Protein AF-A0A7N0V2S8-F1 (afdb_monom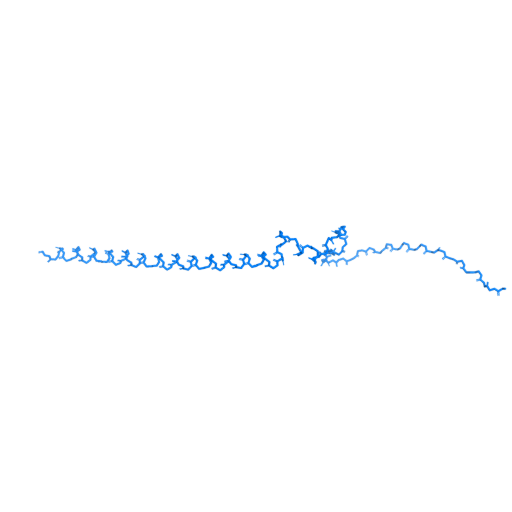er_lite)

Structure (mmCIF, N/CA/C/O backbone):
data_AF-A0A7N0V2S8-F1
#
_entry.id   AF-A0A7N0V2S8-F1
#
loop_
_atom_site.group_PDB
_atom_site.id
_atom_site.type_symbol
_atom_site.label_atom_id
_atom_site.label_alt_id
_atom_site.label_comp_id
_atom_site.label_asym_id
_atom_site.label_entity_id
_atom_site.label_seq_id
_atom_site.pdbx_PDB_ins_code
_atom_site.Cartn_x
_atom_site.Cartn_y
_atom_site.Cartn_z
_atom_site.occupancy
_atom_site.B_iso_or_equiv
_atom_site.auth_seq_id
_atom_site.auth_comp_id
_atom_site.auth_asym_id
_atom_site.auth_atom_id
_atom_site.pdbx_PDB_model_num
ATOM 1 N N . MET A 1 1 ? 45.765 -33.925 -61.713 1.00 45.00 1 MET A N 1
ATOM 2 C CA . MET A 1 1 ? 44.768 -34.946 -61.350 1.00 45.00 1 MET A CA 1
ATOM 3 C C . MET A 1 1 ? 44.611 -34.867 -59.852 1.00 45.00 1 MET A C 1
ATOM 5 O O . MET A 1 1 ? 45.471 -35.381 -59.160 1.00 45.00 1 MET A O 1
ATOM 9 N N . GLU A 1 2 ? 43.596 -34.146 -59.398 1.00 39.75 2 GLU A N 1
ATOM 10 C CA . GLU A 1 2 ? 42.996 -34.286 -58.071 1.00 39.75 2 GLU A CA 1
ATOM 11 C C . GLU A 1 2 ? 41.510 -34.016 -58.282 1.00 39.75 2 GLU A C 1
ATOM 13 O O . GLU A 1 2 ? 41.135 -33.110 -59.031 1.00 39.75 2 GLU A O 1
ATOM 18 N N . ASP A 1 3 ? 40.716 -34.935 -57.758 1.00 39.72 3 ASP A N 1
ATOM 19 C CA . ASP A 1 3 ? 39.433 -35.327 -58.299 1.00 39.72 3 ASP A CA 1
ATOM 20 C C . ASP A 1 3 ? 38.289 -34.351 -58.021 1.00 39.72 3 ASP A C 1
ATOM 22 O O . ASP A 1 3 ? 38.124 -33.747 -56.964 1.00 39.72 3 ASP A O 1
ATOM 26 N N . GLU A 1 4 ? 37.464 -34.286 -59.049 1.00 44.81 4 GLU A N 1
ATOM 27 C CA . GLU A 1 4 ? 36.093 -33.837 -59.135 1.00 44.81 4 GLU A CA 1
ATOM 28 C C . GLU A 1 4 ? 35.195 -34.583 -58.124 1.00 44.81 4 GLU A C 1
ATOM 30 O O . GLU A 1 4 ? 34.901 -35.761 -58.314 1.00 44.81 4 GLU A O 1
ATOM 35 N N . GLU A 1 5 ? 34.698 -33.911 -57.075 1.00 45.91 5 GLU A N 1
ATOM 36 C CA . GLU A 1 5 ? 33.618 -34.465 -56.241 1.00 45.91 5 GLU A CA 1
ATOM 37 C C . GLU A 1 5 ? 32.370 -33.573 -56.253 1.00 45.91 5 GLU A C 1
ATOM 39 O O . GLU A 1 5 ? 32.211 -32.556 -55.577 1.00 45.91 5 GLU A O 1
ATOM 44 N N . ARG A 1 6 ? 31.470 -34.004 -57.129 1.00 44.22 6 ARG A N 1
ATOM 45 C CA . ARG A 1 6 ? 30.100 -33.567 -57.355 1.00 44.22 6 ARG A CA 1
ATOM 46 C C . ARG A 1 6 ? 29.216 -33.881 -56.144 1.00 44.22 6 ARG A C 1
ATOM 48 O O . ARG A 1 6 ? 29.104 -35.040 -55.763 1.00 44.22 6 ARG A O 1
ATOM 55 N N . GLY A 1 7 ? 28.409 -32.914 -55.693 1.00 43.78 7 GLY A N 1
ATOM 56 C CA . GLY A 1 7 ? 27.124 -33.266 -55.075 1.00 43.78 7 GLY A CA 1
ATOM 57 C C . GLY A 1 7 ? 26.369 -32.173 -54.315 1.00 43.78 7 GLY A C 1
ATOM 58 O O . GLY A 1 7 ? 26.663 -31.934 -53.149 1.00 43.78 7 GLY A O 1
ATOM 59 N N . PRO A 1 8 ? 25.297 -31.595 -54.887 1.00 52.78 8 PRO A N 1
ATOM 60 C CA . PRO A 1 8 ? 24.226 -30.981 -54.114 1.00 52.78 8 PRO A CA 1
ATOM 61 C C . PRO A 1 8 ? 23.163 -32.045 -53.783 1.00 52.78 8 PRO A C 1
ATOM 63 O O . PRO A 1 8 ? 22.541 -32.594 -54.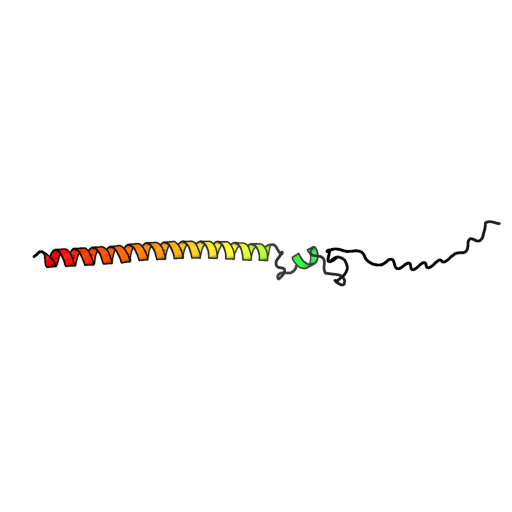691 1.00 52.78 8 PRO A O 1
ATOM 66 N N . GLN A 1 9 ? 22.910 -32.335 -52.501 1.00 54.38 9 GLN A N 1
ATOM 67 C CA . GLN A 1 9 ? 21.755 -33.151 -52.097 1.00 54.38 9 GLN A CA 1
ATOM 68 C C . GLN A 1 9 ? 20.850 -32.409 -51.111 1.00 54.38 9 GLN A C 1
ATOM 70 O O . GLN A 1 9 ? 21.044 -32.411 -49.898 1.00 54.38 9 GLN A O 1
ATOM 75 N N . LEU A 1 10 ? 19.798 -31.808 -51.673 1.00 54.00 10 LEU A N 1
ATOM 76 C CA . LEU A 1 10 ? 18.558 -31.493 -50.974 1.00 54.00 10 LEU A CA 1
ATOM 77 C C . LEU A 1 10 ? 17.914 -32.805 -50.503 1.00 54.00 10 LEU A C 1
ATOM 79 O O . LEU A 1 10 ? 17.332 -33.526 -51.310 1.00 54.00 10 LEU A O 1
ATOM 83 N N . SER A 1 11 ? 17.954 -33.099 -49.202 1.00 54.22 11 SER A N 1
ATOM 84 C CA . SER A 1 11 ? 17.060 -34.101 -48.612 1.00 54.22 11 SER A CA 1
ATOM 85 C C . SER A 1 11 ? 16.144 -33.453 -47.578 1.00 54.22 11 SER A C 1
ATOM 87 O O . SER A 1 11 ? 16.401 -33.381 -46.381 1.00 54.22 11 SER A O 1
ATOM 89 N N . LYS A 1 12 ? 15.024 -32.950 -48.097 1.00 54.22 12 LYS A N 1
ATOM 90 C CA . LYS A 1 12 ? 13.828 -32.623 -47.332 1.00 54.22 12 LYS A CA 1
ATOM 91 C C . LYS A 1 12 ? 13.232 -33.937 -46.828 1.00 54.22 12 LYS A C 1
ATOM 93 O O . LYS A 1 12 ? 12.538 -34.621 -47.572 1.00 54.22 12 LYS A O 1
ATOM 98 N N . ARG A 1 13 ? 13.524 -34.306 -45.580 1.00 49.00 13 ARG A N 1
ATOM 99 C CA . ARG A 1 13 ? 12.752 -35.318 -44.852 1.00 49.00 13 ARG A CA 1
ATOM 100 C C . ARG A 1 13 ? 11.911 -34.599 -43.812 1.00 49.00 13 ARG A C 1
ATOM 102 O O . ARG A 1 13 ? 12.389 -34.248 -42.741 1.00 49.00 13 ARG A O 1
ATOM 109 N N . PHE A 1 14 ? 10.661 -34.356 -44.188 1.00 47.50 14 PHE A N 1
ATOM 110 C CA . PHE A 1 14 ? 9.572 -34.286 -43.227 1.00 47.50 14 PHE A CA 1
ATOM 111 C C . PHE A 1 14 ? 9.644 -35.546 -42.369 1.00 47.50 14 PHE A C 1
ATOM 113 O O . PHE A 1 14 ? 9.622 -36.640 -42.925 1.00 47.50 14 PHE A O 1
ATOM 120 N N . MET A 1 15 ? 9.769 -35.397 -41.057 1.00 46.78 15 MET A N 1
ATOM 121 C CA . MET A 1 15 ? 9.366 -36.426 -40.111 1.00 46.78 15 MET A CA 1
ATOM 122 C C . MET A 1 15 ? 8.429 -35.743 -39.128 1.00 46.78 15 MET A C 1
ATOM 124 O O . MET A 1 15 ? 8.800 -34.801 -38.429 1.00 46.78 15 MET A O 1
ATOM 128 N N . ASP A 1 16 ? 7.188 -36.188 -39.243 1.00 44.44 16 ASP A N 1
ATOM 129 C CA . ASP A 1 16 ? 6.003 -35.802 -38.506 1.00 44.44 16 ASP A CA 1
ATOM 130 C C . ASP A 1 16 ? 6.144 -36.060 -37.000 1.00 44.44 16 ASP A C 1
ATOM 132 O O . ASP A 1 16 ? 6.759 -37.036 -36.573 1.00 44.44 16 ASP A O 1
ATOM 136 N N . ASP A 1 17 ? 5.513 -35.159 -36.248 1.00 53.72 17 ASP A N 1
ATOM 137 C CA . ASP A 1 17 ? 4.621 -35.438 -35.121 1.00 53.72 17 ASP A CA 1
ATOM 138 C C . ASP A 1 17 ? 5.035 -36.518 -34.106 1.00 53.72 17 ASP A C 1
ATOM 140 O O . ASP A 1 17 ? 4.886 -37.710 -34.358 1.00 53.72 17 ASP A O 1
ATOM 144 N N . LYS A 1 18 ? 5.415 -36.074 -32.896 1.00 42.50 18 LYS A N 1
ATOM 145 C CA . LYS A 1 18 ? 4.855 -36.594 -31.633 1.00 42.50 18 LYS A CA 1
ATOM 146 C C . LYS A 1 18 ? 5.009 -35.593 -30.482 1.00 42.50 18 LYS A C 1
ATOM 148 O O . LYS A 1 18 ? 6.066 -35.488 -29.875 1.00 42.50 18 LYS A O 1
ATOM 153 N N . GLY A 1 19 ? 3.891 -34.948 -30.148 1.00 44.28 19 GLY A N 1
ATOM 154 C CA . GLY A 1 19 ? 3.348 -34.933 -28.785 1.00 44.28 19 GLY A CA 1
ATOM 155 C C . GLY A 1 19 ? 4.049 -34.101 -27.704 1.00 44.28 19 GLY A C 1
ATOM 156 O O . GLY A 1 19 ? 5.031 -34.532 -27.116 1.00 44.28 19 GLY A O 1
ATOM 157 N N . GLY A 1 20 ? 3.378 -33.018 -27.294 1.00 41.94 20 GLY A N 1
ATOM 158 C CA . GLY A 1 20 ? 3.398 -32.559 -25.901 1.00 41.94 20 GLY A CA 1
ATOM 159 C C . GLY A 1 20 ? 4.080 -31.218 -25.640 1.00 41.94 20 GLY A C 1
ATOM 160 O O . GLY A 1 20 ? 5.263 -31.168 -25.352 1.00 41.94 20 GLY A O 1
ATOM 161 N N . GLY A 1 21 ? 3.277 -30.151 -25.629 1.00 53.66 21 GLY A N 1
ATOM 162 C CA . GLY A 1 21 ? 3.394 -29.078 -24.638 1.00 53.66 21 GLY A CA 1
ATOM 163 C C . GLY A 1 21 ? 4.734 -28.358 -24.494 1.00 53.66 21 GLY A C 1
ATOM 164 O O . GLY A 1 21 ? 5.277 -28.339 -23.400 1.00 53.66 21 GLY A O 1
ATOM 165 N N . GLU A 1 22 ? 5.188 -27.641 -25.517 1.00 46.47 22 GLU A N 1
ATOM 166 C CA . GLU A 1 22 ? 6.012 -26.453 -25.283 1.00 46.47 22 GLU A CA 1
ATOM 167 C C . GLU A 1 22 ? 5.767 -25.456 -26.416 1.00 46.47 22 GLU A C 1
ATOM 169 O O . GLU A 1 22 ? 6.069 -25.703 -27.583 1.00 46.47 22 GLU A O 1
ATOM 174 N N . VAL A 1 23 ? 5.129 -24.332 -26.090 1.00 58.12 23 VAL A N 1
ATOM 175 C CA . VAL A 1 23 ? 5.094 -23.180 -26.992 1.00 58.12 23 VAL A CA 1
ATOM 176 C C . VAL A 1 23 ? 6.519 -22.651 -27.054 1.00 58.12 23 VAL A C 1
ATOM 178 O O . VAL A 1 23 ? 6.973 -21.972 -26.137 1.00 58.12 23 VAL A O 1
ATOM 181 N N . ASP A 1 24 ? 7.236 -22.999 -28.119 1.00 59.19 24 ASP A N 1
ATOM 182 C CA . ASP A 1 24 ? 8.574 -22.484 -28.376 1.00 59.19 24 ASP A CA 1
ATOM 183 C C . ASP A 1 24 ? 8.472 -20.980 -28.692 1.00 59.19 24 ASP A C 1
ATOM 185 O O . ASP A 1 24 ? 8.259 -20.548 -29.828 1.00 59.19 24 ASP A O 1
ATOM 189 N N . TYR A 1 25 ? 8.572 -20.149 -27.648 1.00 58.41 25 TYR A N 1
ATOM 190 C CA . TYR A 1 25 ? 8.527 -18.682 -27.733 1.00 58.41 25 TYR A CA 1
ATOM 191 C C . TYR A 1 25 ? 9.731 -18.083 -28.478 1.00 58.41 25 TYR A C 1
ATOM 193 O O . TYR A 1 25 ? 9.860 -16.863 -28.587 1.00 58.41 25 TYR A O 1
ATOM 201 N N . LYS A 1 26 ? 10.643 -18.918 -28.978 1.00 59.78 26 LYS A N 1
ATOM 202 C CA . LYS A 1 26 ? 11.972 -18.502 -29.422 1.00 59.78 26 LYS A CA 1
ATOM 203 C C . LYS A 1 26 ? 12.024 -17.989 -30.859 1.00 59.78 26 LYS A C 1
ATOM 205 O O . LYS A 1 26 ? 13.037 -17.421 -31.253 1.00 59.78 26 LYS A O 1
ATOM 210 N N . SER A 1 27 ? 10.952 -18.135 -31.637 1.00 56.75 27 SER A N 1
ATOM 211 C CA . SER A 1 27 ? 10.977 -17.820 -33.076 1.00 56.75 27 SER A CA 1
ATOM 212 C C . SER A 1 27 ? 9.825 -16.945 -33.584 1.00 56.75 27 SER A C 1
ATOM 214 O O . SER A 1 27 ? 9.792 -16.617 -34.770 1.00 56.75 27 SER A O 1
ATOM 216 N N . LYS A 1 28 ? 8.916 -16.476 -32.715 1.00 56.31 28 LYS A N 1
ATOM 217 C CA . LYS A 1 28 ? 7.769 -15.638 -33.118 1.00 56.31 28 LYS A CA 1
ATOM 218 C C . LYS A 1 28 ? 7.811 -14.222 -32.543 1.00 56.31 28 LYS A C 1
ATOM 220 O O . LYS A 1 28 ? 6.874 -13.777 -31.895 1.00 56.31 28 LYS A O 1
ATOM 225 N N . ALA A 1 29 ? 8.887 -13.492 -32.810 1.00 53.94 29 ALA A N 1
ATOM 226 C CA . ALA A 1 29 ? 8.885 -12.031 -32.751 1.00 53.94 29 ALA A CA 1
ATOM 227 C C . ALA A 1 29 ? 10.033 -11.516 -33.624 1.00 53.94 29 ALA A C 1
ATOM 229 O O . ALA A 1 29 ? 11.198 -11.758 -33.314 1.00 53.94 29 ALA A O 1
ATOM 230 N N . GLY A 1 30 ? 9.719 -10.842 -34.736 1.00 58.72 30 GLY A N 1
ATOM 231 C CA . GLY A 1 30 ? 10.735 -10.158 -35.541 1.00 58.72 30 GLY A CA 1
ATOM 232 C C . GLY A 1 30 ? 11.573 -9.252 -34.645 1.00 58.72 30 GLY A C 1
ATOM 233 O O . GLY A 1 30 ? 10.990 -8.605 -33.783 1.00 58.72 30 GLY A O 1
ATOM 234 N N . THR A 1 31 ? 12.904 -9.285 -34.805 1.00 62.69 31 THR A N 1
ATOM 235 C CA . THR A 1 31 ? 13.937 -8.592 -34.007 1.00 62.69 31 THR A CA 1
ATOM 236 C C . THR A 1 31 ? 13.370 -7.867 -32.789 1.00 62.69 31 THR A C 1
ATOM 238 O O . THR A 1 31 ? 13.255 -6.639 -32.774 1.00 62.69 31 THR A O 1
ATOM 241 N N . ALA A 1 32 ? 12.939 -8.639 -31.786 1.00 65.94 32 ALA A N 1
ATOM 242 C CA . ALA A 1 32 ? 12.420 -8.058 -30.565 1.00 65.94 32 ALA A CA 1
ATOM 243 C C . ALA A 1 32 ? 13.536 -7.190 -29.988 1.00 65.94 32 ALA A C 1
ATOM 245 O O . ALA A 1 32 ? 14.673 -7.645 -29.828 1.00 65.94 32 ALA A O 1
ATOM 246 N N . TRP A 1 33 ? 13.237 -5.916 -29.740 1.00 72.69 33 TRP A N 1
ATOM 247 C CA . TRP A 1 33 ? 14.195 -5.032 -29.101 1.00 72.69 33 TRP A CA 1
ATOM 248 C C . TRP A 1 33 ? 14.673 -5.684 -27.810 1.00 72.69 33 TRP A C 1
ATOM 250 O O . TRP A 1 33 ? 13.859 -6.108 -26.988 1.00 72.69 33 TRP A O 1
ATOM 260 N N . SER A 1 34 ? 15.994 -5.803 -27.660 1.00 84.56 34 SER A N 1
ATOM 261 C CA . SER A 1 34 ? 16.569 -6.487 -26.510 1.00 84.56 34 SER A CA 1
ATOM 262 C C . SER A 1 34 ? 16.033 -5.862 -25.224 1.00 84.56 34 SER A C 1
ATOM 264 O O . SER A 1 34 ? 15.830 -4.647 -25.128 1.00 84.56 34 SER A O 1
ATOM 266 N N . HIS A 1 35 ? 15.802 -6.694 -24.215 1.00 77.44 35 HIS A N 1
ATOM 267 C CA . HIS A 1 35 ? 15.291 -6.23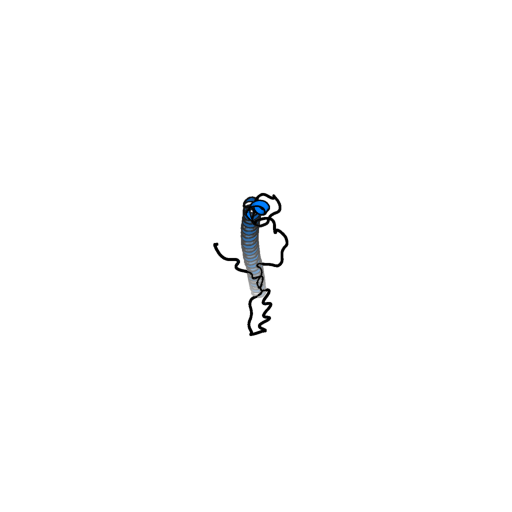4 -22.928 1.00 77.44 35 HIS A CA 1
ATOM 268 C C . HIS A 1 35 ? 16.169 -5.114 -22.326 1.00 77.44 35 HIS A C 1
ATOM 270 O O . HIS A 1 35 ? 15.661 -4.171 -21.724 1.00 77.44 35 HIS A O 1
ATOM 276 N N . ASN A 1 36 ? 17.478 -5.157 -22.601 1.00 81.75 36 ASN A N 1
ATOM 277 C CA . ASN A 1 36 ? 18.431 -4.110 -22.245 1.00 81.75 36 ASN A CA 1
ATOM 278 C C . ASN A 1 36 ? 18.100 -2.750 -22.898 1.00 81.75 36 ASN A C 1
ATOM 280 O O . ASN A 1 36 ? 18.060 -1.731 -22.214 1.00 81.75 36 ASN A O 1
ATOM 284 N N . PHE A 1 37 ? 17.779 -2.722 -24.197 1.00 86.75 37 PHE A N 1
ATOM 285 C CA . PHE A 1 37 ? 17.371 -1.494 -24.894 1.00 86.75 37 PHE A CA 1
ATOM 286 C C . PHE A 1 37 ? 16.024 -0.958 -24.398 1.00 86.75 37 PHE A C 1
ATOM 288 O O . PHE A 1 37 ? 15.819 0.250 -24.286 1.00 86.75 37 PHE A O 1
ATOM 295 N N . LEU A 1 38 ? 15.090 -1.853 -24.078 1.00 88.62 38 LEU A N 1
ATOM 296 C CA . LEU A 1 38 ? 13.778 -1.474 -23.566 1.00 88.62 38 LEU A CA 1
ATOM 297 C C . LEU A 1 38 ? 13.848 -0.885 -22.152 1.00 88.62 38 LEU A C 1
ATOM 299 O O . LEU A 1 38 ? 13.168 0.100 -21.883 1.00 88.62 38 LEU A O 1
ATOM 303 N N . ASN A 1 39 ? 14.713 -1.402 -21.278 1.00 88.00 39 ASN A N 1
ATOM 304 C CA . ASN A 1 39 ? 14.880 -0.896 -19.910 1.00 88.00 39 ASN A CA 1
ATOM 305 C C . ASN A 1 39 ? 15.397 0.551 -19.839 1.00 88.00 39 ASN A C 1
ATOM 307 O O . ASN A 1 39 ? 15.157 1.233 -18.838 1.00 88.00 39 ASN A O 1
ATOM 311 N N . GLN A 1 40 ? 16.046 1.037 -20.901 1.00 88.50 40 GLN A N 1
ATOM 312 C CA . GLN A 1 40 ? 16.450 2.441 -21.033 1.00 88.50 40 GLN A CA 1
ATOM 313 C C . GLN A 1 40 ? 15.258 3.383 -21.246 1.00 88.50 40 GLN A C 1
ATOM 315 O O . GLN A 1 40 ? 15.379 4.594 -21.067 1.00 88.50 40 GLN A O 1
ATOM 320 N N . LYS A 1 41 ? 14.098 2.856 -21.649 1.00 92.06 41 LYS A N 1
ATOM 321 C CA . LYS A 1 41 ? 12.927 3.672 -21.960 1.00 92.06 41 LYS A CA 1
ATOM 322 C C . LYS A 1 41 ? 12.153 4.007 -20.680 1.00 92.06 41 LYS A C 1
ATOM 324 O O . LYS A 1 41 ? 11.918 3.127 -19.851 1.00 92.06 41 LYS A O 1
ATOM 329 N N . PRO A 1 42 ? 11.675 5.255 -20.530 1.00 93.69 42 PRO A N 1
ATOM 330 C CA . PRO A 1 42 ? 11.072 5.736 -19.284 1.00 93.69 42 PRO A CA 1
ATOM 331 C C . PRO A 1 42 ? 9.744 5.054 -18.934 1.00 93.69 42 PRO A C 1
ATOM 333 O O . PRO A 1 42 ? 9.329 5.067 -17.778 1.00 93.69 42 PRO A O 1
ATOM 336 N N . TRP A 1 43 ? 9.076 4.455 -19.917 1.00 92.94 43 TRP A N 1
ATOM 337 C CA . TRP A 1 43 ? 7.808 3.744 -19.760 1.00 92.94 43 TRP A CA 1
ATOM 338 C C . TRP A 1 43 ? 7.981 2.247 -19.493 1.00 92.94 43 TRP A C 1
ATOM 340 O O . TRP A 1 43 ? 7.000 1.560 -19.225 1.00 92.94 43 TRP A O 1
ATOM 350 N N . HIS A 1 44 ? 9.202 1.710 -19.579 1.00 94.56 44 HIS A N 1
ATOM 351 C CA . HIS A 1 44 ? 9.385 0.272 -19.463 1.00 94.56 44 HIS A CA 1
ATOM 352 C C . HIS A 1 44 ? 9.148 -0.185 -18.018 1.00 94.56 44 HIS A C 1
ATOM 354 O O . HIS A 1 44 ? 9.787 0.345 -17.103 1.00 94.56 44 HIS A O 1
ATOM 360 N N . PRO A 1 45 ? 8.262 -1.163 -17.769 1.00 92.50 45 PRO A N 1
ATOM 361 C CA . PRO A 1 45 ? 7.843 -1.517 -16.411 1.00 92.50 45 PRO A CA 1
ATOM 362 C C . PRO A 1 45 ? 8.992 -2.064 -15.557 1.00 92.50 45 PRO A C 1
ATOM 364 O O . PRO A 1 45 ? 9.008 -1.878 -14.344 1.00 92.50 45 PRO A O 1
ATOM 367 N N . LEU A 1 46 ? 9.980 -2.696 -16.195 1.00 90.62 46 LEU A N 1
ATOM 368 C CA . LEU A 1 46 ? 11.160 -3.249 -15.528 1.00 90.62 46 LEU A CA 1
ATOM 369 C C . LEU A 1 46 ? 12.312 -2.243 -15.394 1.00 90.62 46 LEU A C 1
ATOM 371 O O . LEU A 1 46 ? 13.364 -2.582 -14.865 1.00 90.62 46 LEU A O 1
ATOM 375 N N . SER A 1 47 ? 12.122 -0.998 -15.837 1.00 93.19 47 SER A N 1
ATOM 376 C CA . SER A 1 47 ? 13.075 0.072 -15.551 1.00 93.19 47 SER A CA 1
ATOM 377 C C . SER A 1 47 ? 13.067 0.380 -14.049 1.00 93.19 47 SER A C 1
ATOM 379 O O . SER A 1 47 ? 11.997 0.530 -13.449 1.00 93.19 47 SER A O 1
ATOM 381 N N . TYR A 1 48 ? 14.247 0.515 -13.435 1.00 93.69 48 TYR A N 1
ATOM 382 C CA . TYR A 1 48 ? 14.391 0.785 -11.996 1.00 93.69 48 TYR A CA 1
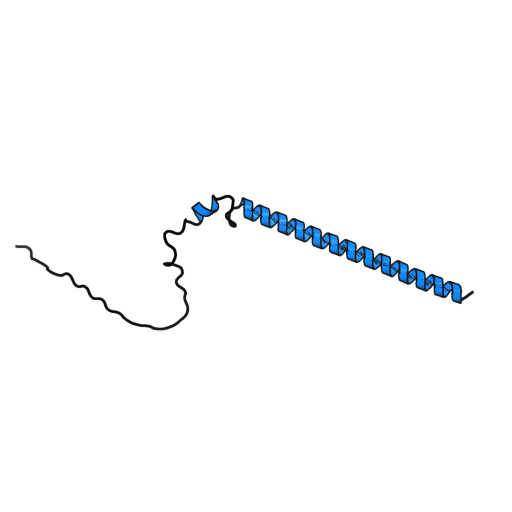ATOM 383 C C . TYR A 1 48 ? 13.531 1.968 -11.491 1.00 93.69 48 TYR A C 1
ATOM 385 O O . TYR A 1 48 ? 12.861 1.814 -10.467 1.00 93.69 48 TYR A O 1
ATOM 393 N N . PRO A 1 49 ? 13.427 3.115 -12.200 1.00 97.00 49 PRO A N 1
ATOM 394 C CA . PRO A 1 49 ? 12.519 4.196 -11.814 1.00 97.00 49 PRO A CA 1
ATOM 395 C C . PRO A 1 49 ? 11.052 3.767 -11.684 1.00 97.00 49 PRO A C 1
ATOM 397 O O . PRO A 1 49 ? 10.365 4.217 -10.769 1.00 97.00 49 PRO A O 1
ATOM 400 N N . ASN A 1 50 ? 10.563 2.892 -12.565 1.00 95.75 50 ASN A N 1
ATOM 401 C CA . ASN A 1 50 ? 9.183 2.405 -12.517 1.00 95.75 50 ASN A CA 1
ATOM 402 C C . ASN A 1 50 ? 8.983 1.377 -11.408 1.00 95.75 50 ASN A C 1
ATOM 404 O O . ASN A 1 50 ? 7.989 1.458 -10.688 1.00 95.75 50 ASN A O 1
ATOM 408 N N . GLN A 1 51 ? 9.952 0.487 -11.196 1.00 95.69 51 GLN A N 1
ATOM 409 C CA . GLN A 1 51 ? 9.934 -0.429 -10.055 1.00 95.69 51 GLN A CA 1
ATOM 410 C C . GLN A 1 51 ? 9.913 0.339 -8.726 1.00 95.69 51 GLN A C 1
ATOM 412 O O . GLN A 1 51 ? 9.113 0.024 -7.849 1.00 95.69 51 GLN A O 1
ATOM 417 N N . ARG A 1 52 ? 10.709 1.410 -8.602 1.00 97.19 52 ARG A N 1
ATOM 418 C CA . ARG A 1 52 ? 10.704 2.286 -7.421 1.00 97.19 52 ARG A CA 1
ATOM 419 C C . ARG A 1 52 ? 9.361 2.991 -7.229 1.00 97.19 52 ARG A C 1
ATOM 421 O O . ARG A 1 52 ? 8.878 3.058 -6.104 1.00 97.19 52 ARG A O 1
ATOM 428 N N . ARG A 1 53 ? 8.750 3.519 -8.298 1.00 97.00 53 ARG A N 1
ATOM 429 C CA . ARG A 1 53 ? 7.410 4.136 -8.229 1.00 97.00 53 ARG A CA 1
ATOM 430 C C . ARG A 1 53 ? 6.361 3.133 -7.759 1.00 97.00 53 ARG A C 1
ATOM 432 O O . ARG A 1 53 ? 5.595 3.458 -6.858 1.00 97.00 53 ARG A O 1
ATOM 439 N N . LYS A 1 54 ? 6.371 1.923 -8.328 1.00 97.19 54 LYS A N 1
ATOM 440 C CA . LYS A 1 54 ? 5.490 0.825 -7.921 1.00 97.19 54 LYS A CA 1
ATOM 441 C C . LYS A 1 54 ? 5.679 0.496 -6.439 1.00 97.19 54 LYS A C 1
ATOM 443 O O . LYS A 1 54 ? 4.705 0.511 -5.703 1.00 97.19 54 LYS A O 1
ATOM 448 N N . TRP A 1 55 ? 6.921 0.305 -5.996 1.00 97.50 55 TRP A N 1
ATOM 449 C CA . TRP A 1 55 ? 7.234 0.017 -4.596 1.00 97.50 55 TRP A CA 1
ATOM 450 C C . TRP A 1 55 ? 6.729 1.109 -3.649 1.00 97.50 55 TRP A C 1
ATOM 452 O O . TRP A 1 55 ? 6.077 0.811 -2.657 1.00 97.50 55 TRP A O 1
ATOM 462 N N . ILE A 1 56 ? 6.983 2.386 -3.955 1.00 97.75 56 ILE A N 1
ATOM 463 C CA . ILE A 1 56 ? 6.500 3.497 -3.122 1.00 97.75 56 ILE A CA 1
ATOM 464 C C . ILE A 1 56 ? 4.973 3.494 -3.057 1.00 97.75 56 ILE A C 1
ATOM 466 O O . ILE A 1 56 ? 4.424 3.609 -1.968 1.00 97.75 56 ILE A O 1
ATOM 470 N N . ALA A 1 57 ? 4.296 3.324 -4.194 1.00 97.94 57 ALA A N 1
ATOM 471 C CA . ALA A 1 57 ? 2.839 3.264 -4.231 1.00 97.94 57 ALA A CA 1
ATOM 472 C C . ALA A 1 57 ? 2.296 2.099 -3.387 1.00 97.94 57 ALA A C 1
ATOM 474 O O . ALA A 1 57 ? 1.357 2.294 -2.619 1.00 97.94 57 ALA A O 1
ATOM 475 N N . GLU A 1 58 ? 2.920 0.921 -3.467 1.00 97.38 58 GLU A N 1
ATOM 476 C CA . GLU A 1 58 ? 2.576 -0.247 -2.648 1.00 97.38 58 GLU A CA 1
ATOM 477 C C . GLU A 1 58 ? 2.764 0.032 -1.152 1.00 97.38 58 GLU A C 1
ATOM 479 O O . GLU A 1 58 ? 1.869 -0.253 -0.358 1.00 97.38 58 GLU A O 1
ATOM 484 N N . GLN A 1 59 ? 3.885 0.647 -0.763 1.00 98.12 59 GLN A N 1
ATOM 485 C CA . GLN A 1 59 ? 4.152 0.998 0.634 1.00 98.12 59 GLN A CA 1
ATOM 486 C C . GLN A 1 59 ? 3.171 2.054 1.162 1.00 98.12 59 GLN A C 1
ATOM 488 O O . GLN A 1 59 ? 2.631 1.907 2.258 1.00 98.12 59 GLN A O 1
ATOM 493 N N . THR A 1 60 ? 2.898 3.106 0.386 1.00 97.94 60 THR A N 1
ATOM 494 C CA . THR A 1 60 ? 1.936 4.152 0.759 1.00 97.94 60 THR A CA 1
ATOM 495 C C . THR A 1 60 ? 0.525 3.585 0.889 1.00 97.94 60 THR A C 1
ATOM 497 O O . THR A 1 60 ? -0.167 3.889 1.859 1.00 97.94 60 THR A O 1
ATOM 500 N N . HIS A 1 61 ? 0.114 2.724 -0.041 1.00 97.62 61 HIS A N 1
ATOM 501 C CA . HIS A 1 61 ? -1.182 2.061 0.012 1.00 97.62 61 HIS A CA 1
ATOM 502 C C . HIS A 1 61 ? -1.303 1.151 1.243 1.00 97.62 61 HIS A C 1
ATOM 504 O O . HIS A 1 61 ? -2.279 1.255 1.983 1.00 97.62 61 HIS A O 1
ATOM 510 N N . ALA A 1 62 ? -0.287 0.330 1.526 1.00 97.56 62 ALA A N 1
ATOM 511 C CA . ALA A 1 62 ? -0.260 -0.520 2.717 1.00 97.56 62 ALA A CA 1
ATOM 512 C C . ALA A 1 62 ? -0.342 0.300 4.019 1.00 97.56 62 ALA A C 1
ATOM 514 O O . ALA A 1 62 ? -1.074 -0.057 4.941 1.00 97.56 62 ALA A O 1
ATOM 515 N N . GLN A 1 63 ? 0.363 1.433 4.097 1.00 97.06 63 GLN A N 1
ATOM 516 C CA . GLN A 1 63 ? 0.283 2.329 5.252 1.00 97.06 63 GLN A CA 1
ATOM 517 C C . GLN A 1 63 ? -1.108 2.962 5.396 1.00 97.06 63 GLN A C 1
ATOM 519 O O . GLN A 1 63 ? -1.625 3.072 6.509 1.00 97.06 63 GLN A O 1
ATOM 524 N N . GLN A 1 64 ? -1.714 3.395 4.288 1.00 97.00 64 GLN A N 1
ATOM 525 C CA . GLN A 1 64 ? -3.048 3.989 4.295 1.00 97.00 64 GLN A CA 1
ATOM 526 C C . GLN A 1 64 ? -4.109 2.982 4.743 1.00 97.00 64 GLN A C 1
ATOM 528 O O . GLN A 1 64 ? -4.954 3.336 5.564 1.00 97.00 64 GLN A O 1
ATOM 533 N N . GLN A 1 65 ? -4.029 1.735 4.270 1.00 97.19 65 GLN A N 1
ATOM 534 C CA . GLN A 1 65 ? -4.919 0.658 4.704 1.00 97.19 65 GLN A CA 1
ATOM 535 C C . GLN A 1 65 ? -4.817 0.424 6.212 1.00 97.19 65 GLN A C 1
ATOM 537 O O . GLN A 1 65 ? -5.825 0.529 6.906 1.00 97.19 65 GLN A O 1
ATOM 542 N N . ARG A 1 66 ? -3.603 0.255 6.746 1.00 96.31 66 ARG A N 1
ATOM 543 C CA . ARG A 1 66 ? -3.394 0.077 8.192 1.00 96.31 66 ARG A CA 1
ATOM 544 C C . ARG A 1 66 ? -3.963 1.227 9.020 1.00 96.31 66 ARG A C 1
ATOM 546 O O . ARG A 1 66 ? -4.687 0.992 9.979 1.00 96.31 66 ARG A O 1
ATOM 553 N N . ARG A 1 67 ? -3.699 2.475 8.616 1.00 96.12 67 ARG A N 1
ATOM 554 C CA . ARG A 1 67 ? -4.262 3.650 9.299 1.00 96.12 67 ARG A CA 1
ATOM 555 C C . ARG A 1 67 ? -5.793 3.653 9.238 1.00 96.12 67 ARG A C 1
ATOM 557 O O . ARG A 1 67 ? -6.438 4.006 10.217 1.00 96.12 67 ARG A O 1
ATOM 564 N N . SER A 1 68 ? -6.384 3.279 8.103 1.00 96.12 68 SER A N 1
ATOM 565 C CA . SER A 1 68 ? -7.844 3.216 7.969 1.00 96.12 68 SER A CA 1
ATOM 566 C C . SER A 1 68 ? -8.468 2.137 8.861 1.00 96.12 68 SER A C 1
ATOM 568 O O . SER A 1 68 ? -9.501 2.380 9.481 1.00 96.12 68 SER A O 1
ATOM 570 N N . GLU A 1 69 ? -7.807 0.985 8.994 1.00 95.62 69 GLU A N 1
ATOM 571 C CA . GLU A 1 69 ? -8.215 -0.098 9.890 1.00 95.62 69 GLU A CA 1
ATOM 572 C C . GLU A 1 69 ? -8.139 0.345 11.356 1.00 95.62 69 GLU A C 1
ATOM 574 O O . GLU A 1 69 ? -9.098 0.152 12.102 1.00 95.62 69 GLU A O 1
ATOM 579 N N . GLU A 1 70 ? -7.050 1.007 11.755 1.00 95.44 70 GLU A N 1
ATOM 580 C CA . GLU A 1 70 ? -6.872 1.565 13.102 1.00 95.44 70 GLU A CA 1
ATOM 581 C C . GLU A 1 70 ? -7.985 2.562 13.455 1.00 95.44 70 GLU A C 1
ATOM 583 O O . GLU A 1 70 ? -8.657 2.385 14.472 1.00 95.44 70 GLU A O 1
ATOM 588 N N . VAL A 1 71 ? -8.262 3.529 12.572 1.00 96.25 71 VAL A N 1
ATOM 589 C CA . VAL A 1 71 ? -9.345 4.512 12.757 1.00 96.25 71 VAL A CA 1
ATOM 590 C C . VAL A 1 71 ? -10.708 3.825 12.857 1.00 96.25 71 VAL A C 1
ATOM 592 O O . VAL A 1 71 ? -11.513 4.159 13.725 1.00 96.25 71 VAL A O 1
ATOM 595 N N . SER A 1 72 ? -10.980 2.838 11.997 1.00 95.19 72 SER A N 1
ATOM 596 C CA . SER A 1 72 ? -12.250 2.102 12.037 1.00 95.19 72 SER A CA 1
ATOM 597 C C . SER A 1 72 ? -12.430 1.335 13.350 1.00 95.19 72 SER A C 1
ATOM 599 O O . SER A 1 72 ? -13.530 1.291 13.909 1.00 95.19 72 SER A O 1
ATOM 601 N N . ARG A 1 73 ? -11.336 0.778 13.882 1.00 95.88 73 ARG A N 1
ATOM 602 C CA . ARG A 1 73 ? -11.325 0.042 15.141 1.00 95.88 73 ARG A CA 1
ATOM 603 C C . ARG A 1 73 ? -11.585 0.978 16.317 1.00 95.88 73 ARG A C 1
ATOM 605 O O . ARG A 1 73 ? -12.450 0.669 17.130 1.00 95.88 73 ARG A O 1
ATOM 612 N N . GLU A 1 74 ? -10.885 2.105 16.395 1.00 95.19 74 GLU A N 1
ATOM 613 C CA . GLU A 1 74 ? -11.085 3.116 17.444 1.00 95.19 74 GLU A CA 1
ATOM 614 C C . GLU A 1 74 ? -12.517 3.651 17.432 1.00 95.19 74 GLU A C 1
ATOM 616 O O . GLU A 1 74 ? -13.202 3.602 18.452 1.00 95.19 74 GLU A O 1
ATOM 621 N N . TYR A 1 75 ? -13.023 4.021 16.253 1.00 95.94 75 TYR A N 1
ATOM 622 C CA . TYR A 1 75 ? -14.405 4.462 16.101 1.00 95.94 75 TYR A CA 1
ATOM 623 C C . TYR A 1 75 ? -15.402 3.402 16.588 1.00 95.94 75 TYR A C 1
ATOM 625 O O . TYR A 1 75 ? -16.338 3.718 17.319 1.00 95.94 75 TYR A O 1
ATOM 633 N N . SER A 1 76 ? -15.201 2.126 16.239 1.00 94.56 76 SER A N 1
ATOM 634 C CA . SER A 1 76 ? -16.083 1.049 16.708 1.00 94.56 76 SER A CA 1
ATOM 635 C C . SER A 1 76 ? -16.075 0.887 18.234 1.00 94.56 76 SER A C 1
ATOM 637 O O . SER A 1 76 ? -17.128 0.648 18.826 1.00 94.56 76 SER A O 1
ATOM 639 N N . GLN A 1 77 ? -14.915 1.070 18.875 1.00 95.75 77 GLN A N 1
ATOM 640 C CA . GLN A 1 77 ? -14.774 0.992 20.330 1.00 95.75 77 GLN A CA 1
ATOM 641 C C . GLN A 1 77 ? -15.486 2.160 21.016 1.00 95.75 77 GLN A C 1
ATOM 643 O O . GLN A 1 77 ? -16.220 1.942 21.979 1.00 95.75 77 GLN A O 1
ATOM 648 N N . GLU A 1 78 ? -15.333 3.379 20.495 1.00 93.38 78 GLU A N 1
ATOM 649 C CA . GLU A 1 78 ? -16.044 4.557 20.998 1.00 93.38 78 GLU A CA 1
ATOM 650 C C . GLU A 1 78 ? -17.558 4.403 20.845 1.00 93.38 78 GLU A C 1
ATOM 652 O O . GLU A 1 78 ? -18.305 4.623 21.798 1.00 93.38 78 GLU A O 1
ATOM 657 N N . GLN A 1 79 ? -18.027 3.969 19.671 1.00 94.56 79 GLN A N 1
ATOM 658 C CA . GLN A 1 79 ? -19.452 3.734 19.437 1.00 94.56 79 GLN A CA 1
ATOM 659 C C . GLN A 1 79 ? -20.027 2.710 20.419 1.00 94.56 79 GLN A C 1
ATOM 661 O O . GLN A 1 79 ? -21.109 2.929 20.967 1.00 94.56 79 GLN A O 1
ATOM 666 N N . GLU A 1 80 ? -19.315 1.612 20.674 1.00 92.19 80 GLU A N 1
ATOM 667 C CA . GLU A 1 80 ? -19.761 0.608 21.637 1.00 92.19 80 GLU A CA 1
ATOM 668 C C . GLU A 1 80 ? -19.754 1.153 23.069 1.00 92.19 80 GLU A C 1
ATOM 670 O O . GLU A 1 80 ? -20.731 0.973 23.794 1.00 92.19 80 GLU A O 1
ATOM 675 N N . PHE A 1 81 ? -18.730 1.912 23.461 1.00 94.31 81 PHE A N 1
ATOM 676 C CA . PHE A 1 81 ? -18.688 2.585 24.760 1.00 94.31 81 PHE A CA 1
ATOM 677 C C . PHE A 1 81 ? -19.892 3.515 24.971 1.00 94.31 81 PHE A C 1
ATOM 679 O O . PHE A 1 81 ? -20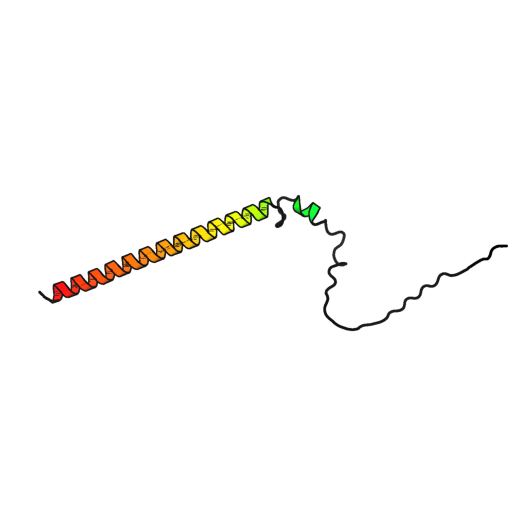.554 3.449 26.011 1.00 94.31 81 PHE A O 1
ATOM 686 N N . PHE A 1 82 ? -20.245 4.333 23.973 1.00 93.06 82 PHE A N 1
ATOM 687 C CA . PHE A 1 82 ? -21.429 5.192 24.048 1.00 93.06 82 PHE A CA 1
ATOM 688 C C . PHE A 1 82 ? -22.729 4.388 24.162 1.00 93.06 82 PHE A C 1
ATOM 690 O O . PHE A 1 82 ? -23.609 4.762 24.941 1.00 93.06 82 PHE A O 1
ATOM 697 N N . ARG A 1 83 ? -22.855 3.264 23.444 1.00 93.56 83 ARG A N 1
ATOM 698 C CA . ARG A 1 83 ? -24.020 2.369 23.562 1.00 93.56 83 ARG A CA 1
ATOM 699 C C . ARG A 1 83 ? -24.122 1.754 24.955 1.00 93.56 83 ARG A C 1
ATOM 701 O O . ARG A 1 83 ? -25.204 1.780 25.539 1.00 93.56 83 ARG A O 1
ATOM 708 N N . GLN A 1 84 ? -23.017 1.250 25.505 1.00 90.88 84 GLN A N 1
ATOM 709 C CA . GLN A 1 84 ? -22.982 0.664 26.847 1.00 90.88 84 GLN A CA 1
ATOM 710 C C . GLN A 1 84 ? -23.344 1.698 27.919 1.00 90.88 84 GLN A C 1
ATOM 712 O O . GLN A 1 84 ? -24.211 1.437 28.753 1.00 90.88 84 GLN A O 1
ATOM 717 N N . ASN A 1 85 ? -22.783 2.908 27.850 1.00 91.00 85 ASN A N 1
ATOM 718 C CA . ASN A 1 85 ? -23.131 3.990 28.776 1.00 91.00 85 ASN A CA 1
ATOM 719 C C . ASN A 1 85 ? -24.594 4.420 28.658 1.00 91.00 85 ASN A C 1
ATOM 721 O O . ASN A 1 85 ? -25.256 4.646 29.671 1.00 91.00 85 ASN A O 1
ATOM 725 N N . ALA A 1 86 ? -25.133 4.496 27.440 1.00 91.31 86 ALA A N 1
ATOM 726 C CA . ALA A 1 86 ? -26.546 4.794 27.240 1.00 91.31 86 ALA A CA 1
ATOM 727 C C . ALA A 1 86 ? -27.451 3.711 27.858 1.00 91.31 86 ALA A C 1
ATOM 729 O O . ALA A 1 86 ? -28.483 4.038 28.445 1.00 91.31 86 ALA A O 1
ATOM 730 N N . LEU A 1 87 ? -27.070 2.431 27.766 1.00 89.50 87 LEU A N 1
ATOM 731 C CA . LEU A 1 87 ? -27.786 1.330 28.417 1.00 89.50 87 LEU A CA 1
ATOM 732 C C . LEU A 1 87 ? -27.692 1.400 29.945 1.00 89.50 87 LEU A C 1
ATOM 734 O O . LEU A 1 87 ? -28.698 1.173 30.615 1.00 89.50 87 LEU A O 1
ATOM 738 N N . LEU A 1 88 ? -26.520 1.725 30.499 1.00 87.75 88 LEU A N 1
ATOM 739 C CA . LEU A 1 88 ? -26.339 1.910 31.942 1.00 87.75 88 LEU A CA 1
ATOM 740 C C . LEU A 1 88 ? -27.192 3.072 32.464 1.00 87.75 88 LEU A C 1
ATOM 742 O O . LEU A 1 88 ? -27.963 2.877 33.398 1.00 87.75 88 LEU A O 1
ATOM 746 N N . SER A 1 89 ? -27.159 4.231 31.799 1.00 85.19 89 SER A N 1
ATOM 747 C CA . SER A 1 89 ? -27.958 5.400 32.191 1.00 85.19 89 SER A CA 1
ATOM 748 C C . SER A 1 89 ? -29.468 5.127 32.166 1.00 85.19 89 SER A C 1
ATOM 750 O O . SER A 1 89 ? -30.193 5.590 33.044 1.00 85.19 89 SER A O 1
ATOM 752 N N . LYS A 1 90 ? -29.965 4.354 31.189 1.00 84.69 90 LYS A N 1
ATOM 753 C CA . LYS A 1 90 ? -31.376 3.926 31.163 1.00 84.69 90 LYS A CA 1
ATOM 754 C C . LYS A 1 90 ? -31.715 3.029 32.355 1.00 84.69 90 LYS A C 1
ATOM 756 O O . LYS A 1 90 ? -32.685 3.296 33.051 1.00 84.69 90 LYS A O 1
ATOM 761 N N . LYS A 1 91 ? -30.877 2.024 32.634 1.00 82.56 91 LYS A N 1
ATOM 762 C CA . LYS A 1 91 ? -31.064 1.119 33.781 1.00 82.56 91 LYS A CA 1
ATOM 763 C C . LYS A 1 91 ? -31.031 1.849 35.126 1.00 82.56 91 LYS A C 1
ATOM 765 O O . LYS A 1 91 ? -31.737 1.444 36.042 1.00 82.56 91 LYS A O 1
ATOM 770 N N . GLU A 1 92 ? -30.195 2.877 35.265 1.00 73.69 92 GLU A N 1
ATOM 771 C CA . GLU A 1 92 ? -30.141 3.706 36.475 1.00 73.69 92 GLU A CA 1
ATOM 772 C C . GLU A 1 92 ? -31.417 4.530 36.655 1.00 73.69 92 GLU A C 1
ATOM 774 O O . GLU A 1 92 ? -31.935 4.596 37.765 1.00 73.69 92 GLU A O 1
ATOM 779 N N . LYS A 1 93 ? -31.960 5.101 35.573 1.00 74.81 93 LYS A N 1
ATOM 780 C CA . LYS A 1 93 ? -33.225 5.850 35.613 1.00 74.81 93 LYS A CA 1
ATOM 781 C C . LYS A 1 93 ? -34.429 4.971 35.951 1.00 74.81 93 LYS A C 1
ATOM 783 O O . LYS A 1 93 ? -35.281 5.422 36.698 1.00 74.81 93 LYS A O 1
ATOM 788 N N . ASP A 1 94 ? -34.478 3.736 35.456 1.00 70.56 94 ASP A N 1
ATOM 789 C CA . ASP A 1 94 ? -35.588 2.806 35.729 1.00 70.56 94 ASP A CA 1
ATOM 790 C C . ASP A 1 94 ? -35.594 2.262 37.175 1.00 70.56 94 ASP A C 1
ATOM 792 O O . ASP A 1 94 ? -36.563 1.632 37.596 1.00 70.56 94 ASP A O 1
ATOM 796 N N . LYS A 1 95 ? -34.505 2.450 37.934 1.00 73.12 95 LYS A N 1
ATOM 797 C CA . LYS A 1 95 ? -34.376 1.996 39.330 1.00 73.12 95 LYS A CA 1
ATOM 798 C C . LYS A 1 95 ? -34.806 3.029 40.377 1.00 73.12 95 LYS A C 1
ATOM 800 O O . LYS A 1 95 ? -34.896 2.651 41.545 1.00 73.12 95 LYS A O 1
ATOM 805 N N . VAL A 1 96 ? -34.998 4.290 39.986 1.00 55.72 96 VAL A N 1
ATOM 806 C CA . VAL A 1 96 ? -35.454 5.396 40.851 1.00 55.72 96 VAL A CA 1
ATOM 807 C C . VAL A 1 96 ? -36.970 5.490 40.790 1.00 55.72 96 VAL A C 1
ATOM 809 O O . VAL A 1 96 ? -37.578 5.593 41.876 1.00 55.72 96 VAL A O 1
#

Foldseek 3Di:
DDDDDDDDDDDDDDDDDDDDDDPPPPPPDDCDPPPVNLLPDPPRCPNPVNVVVVVVVVVVVVVVVVVVVVVVVVVVVVVVVVVVVVVVVVVVVVVD

Sequence (96 aa):
MEDEERGPQLSKRFMDDKGGGEVDYKSKAGTAWSHNFLNQKPWHPLSYPNQRRKWIAEQTHAQQQRRSEEVSREYSQEQEFFRQNALLSKKEKDKV

InterPro domains:
  IPR019339 CBF1-interac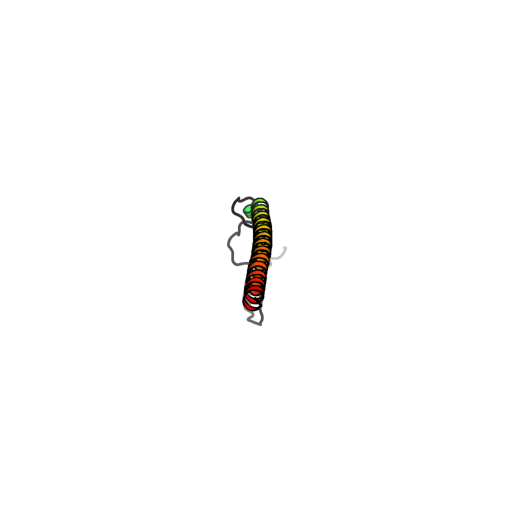ting co-repressor CIR, N-terminal domain [PF10197] (43-78)
  IPR019339 CBF1-interacting co-repressor CIR, N-terminal domain [SM01083] (42-78)
  IPR040014 Corepressor interacting with RBPJ 1 [PTHR13151] (11-95)

Radius of gyration: 36.71 Å; chains: 1; bounding box: 80×42×102 Å

Organism: Kalanchoe fedtschenkoi (NCBI:txid63787)

Secondary structure (DSSP, 8-state):
------------------------TTSSSTTPPPHHHHHTSTT-TTSHHHHHHHHHHHHHHHHHHHHHHHHHHHHHHHHHHHHHHHHHHHHHHTT-

pLDDT: mean 77.68, std 20.43, range [39.72, 98.12]